Protein AF-A0A914RB05-F1 (afdb_monomer)

pLDDT: mean 75.02, std 16.03, range [30.95, 92.44]

Nearest PDB structures (foldseek):
  1g6z-assembly1_A  TM=5.229E-01  e=2.418E+00  Schizosaccharomyces pombe
  8xgr-assembly1_R  TM=2.841E-01  e=7.843E+00  Homo sapiens

Mean predicted aligned error: 9.57 Å

Structure (mmCIF, N/CA/C/O backbone):
data_AF-A0A914RB05-F1
#
_entry.id   AF-A0A914RB05-F1
#
loop_
_atom_site.group_PDB
_atom_site.id
_atom_site.type_symbol
_atom_site.label_atom_id
_atom_site.label_alt_id
_atom_site.label_comp_id
_atom_site.label_asym_id
_atom_site.label_entity_id
_atom_site.label_seq_id
_atom_site.pdbx_PDB_ins_code
_atom_site.Cartn_x
_atom_site.Cartn_y
_atom_site.Cartn_z
_atom_site.occupancy
_atom_site.B_iso_or_equiv
_atom_site.auth_seq_id
_atom_site.auth_comp_id
_atom_site.auth_asym_id
_atom_site.auth_atom_id
_atom_site.pdbx_PDB_model_num
ATOM 1 N N . MET A 1 1 ? -14.930 -22.757 -7.445 1.00 30.95 1 MET A N 1
ATOM 2 C CA . MET A 1 1 ? -14.696 -21.641 -8.385 1.00 30.95 1 MET A CA 1
ATOM 3 C C . MET A 1 1 ? -13.894 -20.580 -7.646 1.00 30.95 1 MET A C 1
ATOM 5 O O . MET A 1 1 ? -14.434 -19.940 -6.755 1.00 30.95 1 MET A O 1
ATOM 9 N N . VAL A 1 2 ? -12.588 -20.475 -7.909 1.00 33.81 2 VAL A N 1
ATOM 10 C CA . VAL A 1 2 ? -11.756 -19.402 -7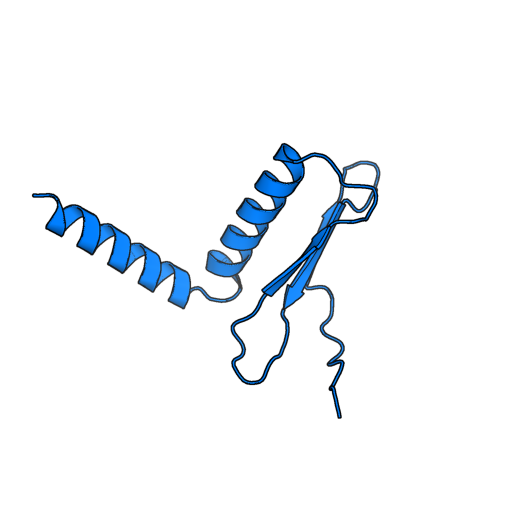.337 1.00 33.81 2 VAL A CA 1
ATOM 11 C C . VAL A 1 2 ? -12.123 -18.141 -8.109 1.00 33.81 2 VAL A C 1
ATOM 13 O O . VAL A 1 2 ? -11.621 -17.914 -9.204 1.00 33.81 2 VAL A O 1
ATOM 16 N N . GLY A 1 3 ? -13.109 -17.404 -7.597 1.00 31.19 3 GLY A N 1
ATOM 17 C CA . GLY A 1 3 ? -13.579 -16.166 -8.200 1.00 31.19 3 GLY A CA 1
ATOM 18 C C . GLY A 1 3 ? -12.449 -15.148 -8.215 1.00 31.19 3 GLY A C 1
ATOM 19 O O . GLY A 1 3 ? -12.140 -14.540 -7.191 1.00 31.19 3 GLY A O 1
ATOM 20 N N . LEU A 1 4 ? -11.826 -14.970 -9.377 1.00 37.62 4 LEU A N 1
ATOM 21 C CA . LEU A 1 4 ? -11.092 -13.759 -9.694 1.00 37.62 4 LEU A CA 1
ATOM 22 C C . LEU A 1 4 ? -12.162 -12.675 -9.894 1.00 37.62 4 LEU A C 1
ATOM 24 O O . LEU A 1 4 ? -12.603 -12.421 -11.007 1.00 37.62 4 LEU A O 1
ATOM 28 N N . LEU A 1 5 ? -12.673 -12.127 -8.788 1.00 40.28 5 LEU A N 1
ATOM 29 C CA . LEU A 1 5 ? -13.431 -10.884 -8.835 1.00 40.28 5 LEU A CA 1
ATOM 30 C C . LEU A 1 5 ? -12.456 -9.833 -9.344 1.00 40.28 5 LEU A C 1
ATOM 32 O O . LEU A 1 5 ? -11.418 -9.601 -8.718 1.00 40.28 5 LEU A O 1
ATOM 36 N N . ASP A 1 6 ? -12.776 -9.286 -10.508 1.00 41.56 6 ASP A N 1
ATOM 37 C CA . ASP A 1 6 ? -12.072 -8.209 -11.184 1.00 41.56 6 ASP A CA 1
ATOM 38 C C . ASP A 1 6 ? -12.084 -6.979 -10.264 1.00 41.56 6 ASP A C 1
ATOM 40 O O . ASP A 1 6 ? -12.974 -6.137 -10.293 1.00 41.56 6 ASP A O 1
ATOM 44 N N . CYS A 1 7 ? -11.169 -6.960 -9.296 1.00 49.97 7 CYS A N 1
ATOM 45 C CA . CYS A 1 7 ? -11.045 -5.863 -8.355 1.00 49.97 7 CYS A CA 1
ATOM 46 C C . CYS A 1 7 ? -10.206 -4.806 -9.056 1.00 49.97 7 CYS A C 1
ATOM 48 O O . CYS A 1 7 ? -8.973 -4.920 -9.119 1.00 49.97 7 CYS A O 1
ATOM 50 N N . GLU A 1 8 ? -10.900 -3.820 -9.624 1.00 54.31 8 GLU A N 1
ATOM 51 C CA . GLU A 1 8 ? -10.291 -2.671 -10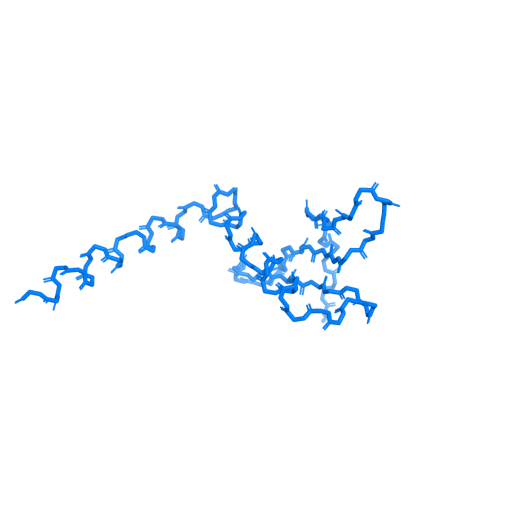.274 1.00 54.31 8 GLU A CA 1
ATOM 52 C C . GLU A 1 8 ? -9.230 -2.051 -9.358 1.00 54.31 8 GLU A C 1
ATOM 54 O O . GLU A 1 8 ? -9.354 -1.968 -8.132 1.00 54.31 8 GLU A O 1
ATOM 59 N N . CYS A 1 9 ? -8.107 -1.694 -9.965 1.00 57.12 9 CYS A N 1
ATOM 60 C CA . CYS A 1 9 ? -6.973 -1.133 -9.261 1.00 57.12 9 CYS A CA 1
ATOM 61 C C . CYS A 1 9 ? -7.334 0.246 -8.699 1.00 57.12 9 CYS A C 1
ATOM 63 O O . CYS A 1 9 ? -7.472 1.189 -9.471 1.00 57.12 9 CYS A O 1
ATOM 65 N N . VAL A 1 10 ? -7.432 0.373 -7.373 1.00 68.44 10 VAL A N 1
ATOM 66 C CA . VAL A 1 10 ? -7.928 1.609 -6.743 1.00 68.44 10 VAL A CA 1
ATOM 67 C C . VAL A 1 10 ? -6.837 2.680 -6.687 1.00 68.44 10 VAL A C 1
ATOM 69 O O . VAL A 1 10 ? -7.119 3.851 -6.910 1.00 68.44 10 VAL A O 1
ATOM 72 N N . TYR A 1 11 ? -5.568 2.292 -6.488 1.00 77.81 11 TYR A N 1
ATOM 73 C CA . TYR A 1 11 ? -4.450 3.244 -6.456 1.00 77.81 11 TYR A CA 1
ATOM 74 C C . TYR A 1 11 ? -3.189 2.703 -7.125 1.00 77.81 11 TYR A C 1
ATOM 76 O O . TYR A 1 11 ? -2.843 1.525 -6.997 1.00 77.81 11 TYR A O 1
ATOM 84 N N . TRP A 1 12 ? -2.468 3.601 -7.798 1.00 85.62 12 TRP A N 1
ATOM 85 C CA . TRP A 1 12 ? -1.213 3.321 -8.489 1.00 85.62 12 TRP A CA 1
ATOM 86 C C . TRP A 1 12 ? -0.100 4.157 -7.871 1.00 85.62 12 TRP A C 1
ATOM 88 O O . TRP A 1 12 ? -0.189 5.383 -7.819 1.00 85.62 12 TRP A O 1
ATOM 98 N N . PHE A 1 13 ? 0.985 3.505 -7.469 1.00 87.56 13 PHE A N 1
ATOM 99 C CA . PHE A 1 13 ? 2.220 4.202 -7.145 1.00 87.56 13 PHE A CA 1
ATOM 100 C C . PHE A 1 13 ? 2.996 4.428 -8.432 1.00 87.56 13 PHE A C 1
ATOM 102 O O . PHE A 1 13 ? 3.410 3.475 -9.102 1.00 87.56 13 PHE A O 1
ATOM 109 N N . ARG A 1 14 ? 3.191 5.696 -8.779 1.00 90.06 14 ARG A N 1
ATOM 110 C CA . ARG A 1 14 ? 3.839 6.103 -10.021 1.00 90.06 14 ARG A CA 1
ATOM 111 C C . ARG A 1 14 ? 4.909 7.143 -9.738 1.00 90.06 14 ARG A C 1
ATOM 113 O O . ARG A 1 14 ? 4.692 8.059 -8.949 1.00 90.06 14 ARG A O 1
ATOM 120 N N . ARG A 1 15 ? 6.050 7.016 -10.406 1.00 87.12 15 ARG A N 1
ATOM 121 C CA . ARG A 1 15 ? 7.054 8.081 -10.468 1.00 87.12 15 ARG A CA 1
ATOM 122 C C . ARG A 1 15 ? 6.603 9.198 -11.425 1.00 87.12 15 ARG A C 1
ATOM 124 O O . ARG A 1 15 ? 5.757 8.957 -12.292 1.00 87.12 15 ARG A O 1
ATOM 131 N N . PRO A 1 16 ? 7.185 10.407 -11.322 1.00 89.38 16 PRO A N 1
ATOM 132 C CA . PRO A 1 16 ? 6.899 11.507 -12.250 1.00 89.38 16 PRO A CA 1
ATOM 133 C C . PRO A 1 16 ? 7.168 11.156 -13.722 1.00 89.38 16 PRO A C 1
ATOM 135 O O . PRO A 1 16 ? 6.430 11.580 -14.608 1.00 89.38 16 PRO A O 1
ATOM 138 N N . ASP A 1 17 ? 8.170 10.308 -13.971 1.00 91.44 17 ASP A N 1
ATOM 139 C CA . ASP A 1 17 ? 8.556 9.775 -15.290 1.00 91.44 17 ASP A CA 1
ATOM 140 C C . ASP A 1 17 ? 7.560 8.761 -15.875 1.00 91.44 17 ASP A C 1
ATOM 142 O O . ASP A 1 17 ? 7.812 8.174 -16.923 1.00 91.44 17 ASP A O 1
ATOM 146 N N . ARG A 1 18 ? 6.429 8.558 -15.197 1.00 86.69 18 ARG A N 1
ATOM 147 C CA . ARG A 1 18 ? 5.351 7.636 -15.534 1.00 86.69 18 ARG A CA 1
ATOM 148 C C . ARG A 1 18 ? 5.596 6.160 -15.224 1.00 86.69 18 ARG A C 1
ATOM 150 O O . ARG A 1 18 ? 4.661 5.377 -15.426 1.00 86.69 18 ARG A O 1
ATOM 157 N N . THR A 1 19 ? 6.746 5.796 -14.666 1.00 88.56 19 THR A N 1
ATOM 158 C CA . THR A 1 19 ? 7.065 4.424 -14.260 1.00 88.56 19 THR A CA 1
ATOM 159 C C . THR A 1 19 ? 6.163 3.968 -13.115 1.00 88.56 19 THR A C 1
ATOM 161 O O . THR A 1 19 ? 6.018 4.655 -12.102 1.00 88.56 19 THR A O 1
ATOM 164 N N . ILE A 1 20 ? 5.561 2.787 -13.262 1.00 89.06 20 ILE A N 1
ATOM 165 C CA . ILE A 1 20 ? 4.708 2.178 -12.237 1.00 89.06 20 ILE A CA 1
ATOM 166 C C . ILE A 1 20 ? 5.588 1.403 -11.255 1.00 89.06 20 ILE A C 1
ATOM 168 O O . ILE A 1 20 ? 6.352 0.520 -11.645 1.00 89.06 20 ILE A O 1
ATOM 172 N N . LEU A 1 21 ? 5.460 1.725 -9.973 1.00 88.81 21 LEU A N 1
ATOM 173 C CA . LEU A 1 21 ? 6.200 1.091 -8.878 1.00 88.81 21 LEU A CA 1
ATOM 174 C C . LEU A 1 21 ? 5.407 -0.035 -8.219 1.00 88.81 21 LEU A C 1
ATOM 176 O O . LEU A 1 21 ? 5.960 -0.963 -7.630 1.00 88.81 21 LEU A O 1
ATOM 180 N N . GLY A 1 22 ? 4.088 0.052 -8.304 1.00 87.31 22 GLY A N 1
ATOM 181 C CA . GLY A 1 22 ? 3.185 -0.909 -7.712 1.00 87.31 22 GLY A CA 1
ATOM 182 C C . GLY A 1 22 ? 1.772 -0.371 -7.666 1.00 87.31 22 GLY A C 1
ATOM 183 O O . GLY A 1 22 ? 1.494 0.749 -8.099 1.00 87.31 22 GLY A O 1
ATOM 184 N N . TYR A 1 23 ? 0.877 -1.183 -7.135 1.00 85.31 23 TYR A N 1
ATOM 185 C CA . TYR A 1 23 ? -0.528 -0.845 -7.062 1.00 85.31 23 TYR A CA 1
ATOM 186 C C . TYR A 1 23 ? -1.212 -1.473 -5.853 1.00 85.31 23 TYR A C 1
ATOM 188 O O . TYR A 1 23 ? -0.759 -2.491 -5.317 1.00 85.31 23 TYR A O 1
ATOM 196 N N . ILE A 1 24 ? -2.331 -0.873 -5.462 1.00 78.94 24 ILE A N 1
ATOM 197 C CA . ILE A 1 24 ? -3.188 -1.319 -4.368 1.00 78.94 24 ILE A CA 1
ATOM 198 C C . ILE A 1 24 ? -4.481 -1.869 -4.958 1.00 78.94 24 ILE A C 1
ATOM 200 O O . ILE A 1 24 ? -5.126 -1.220 -5.785 1.00 78.94 24 ILE A O 1
ATOM 204 N N . ARG A 1 25 ? -4.867 -3.068 -4.521 1.00 75.69 25 ARG A N 1
ATOM 205 C CA . ARG A 1 25 ? -6.148 -3.684 -4.870 1.00 75.69 25 ARG A CA 1
ATOM 206 C C . ARG A 1 25 ? -6.862 -4.142 -3.603 1.00 75.69 25 ARG A C 1
ATOM 208 O O . ARG A 1 25 ? -6.265 -4.901 -2.833 1.00 75.69 25 ARG A O 1
ATOM 215 N N . PRO A 1 26 ? -8.121 -3.747 -3.378 1.00 64.38 26 PRO A N 1
ATOM 216 C CA . PRO A 1 26 ? -8.950 -4.419 -2.397 1.00 64.38 26 PRO A CA 1
ATOM 217 C C . PRO A 1 26 ? -9.171 -5.846 -2.895 1.00 64.38 26 PRO A C 1
ATOM 219 O O . PRO A 1 26 ? -9.457 -6.069 -4.069 1.00 64.38 26 PRO A O 1
ATOM 222 N N . LYS A 1 27 ? -8.991 -6.835 -2.027 1.00 61.56 27 LYS A N 1
ATOM 223 C CA . LYS A 1 27 ? -9.379 -8.204 -2.341 1.00 61.56 27 LYS A CA 1
ATOM 224 C C . LYS A 1 27 ? -10.751 -8.411 -1.723 1.00 61.56 27 LYS A C 1
ATOM 226 O O . LYS A 1 27 ? -10.864 -8.512 -0.503 1.00 61.56 27 LYS A O 1
ATOM 231 N N . LEU A 1 28 ? -11.779 -8.500 -2.564 1.00 50.59 28 LEU A N 1
ATOM 232 C CA . LEU A 1 28 ? -13.112 -8.957 -2.169 1.00 50.59 28 LEU A CA 1
ATOM 233 C C . LEU A 1 28 ? -13.049 -10.457 -1.836 1.00 50.59 28 LEU A C 1
ATOM 235 O O . LEU A 1 28 ? -13.485 -11.313 -2.600 1.00 50.59 28 LEU A O 1
ATOM 239 N N . VAL A 1 29 ? -12.420 -10.804 -0.715 1.00 49.94 29 VAL A N 1
ATOM 240 C CA . VAL A 1 29 ? -12.627 -12.105 -0.069 1.00 49.94 29 VAL A CA 1
ATOM 241 C C . VAL A 1 29 ? -13.887 -11.996 0.784 1.00 49.94 29 VAL A C 1
ATOM 243 O O . VAL A 1 29 ? -14.238 -10.899 1.205 1.00 49.94 29 VAL A O 1
ATOM 246 N N . LEU A 1 30 ? -14.533 -13.124 1.078 1.00 43.97 30 LEU A N 1
ATOM 247 C CA . LEU A 1 30 ? -15.782 -13.261 1.851 1.00 43.97 30 LEU A CA 1
ATOM 248 C C . LEU A 1 30 ? -15.855 -12.486 3.194 1.00 43.97 30 LEU A C 1
ATOM 250 O O . LEU A 1 30 ? -16.930 -12.412 3.776 1.00 43.97 30 LEU A O 1
ATOM 254 N N . SER A 1 31 ? -14.756 -1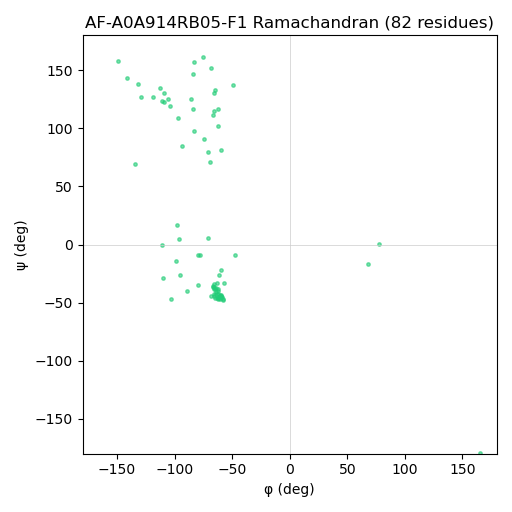1.894 3.682 1.00 54.78 31 SER A N 1
ATOM 255 C CA . SER A 1 31 ? -14.690 -11.049 4.886 1.00 54.78 31 SER A CA 1
ATOM 256 C C . SER A 1 31 ? -14.421 -9.553 4.635 1.00 54.78 31 SER A C 1
ATOM 258 O O . SER A 1 31 ? -14.322 -8.797 5.598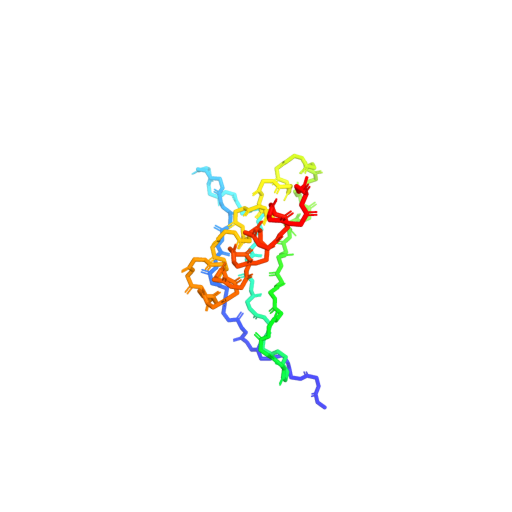 1.00 54.78 31 SER A O 1
ATOM 260 N N . GLY A 1 32 ? -14.257 -9.105 3.384 1.00 55.03 32 GLY A N 1
ATOM 261 C CA .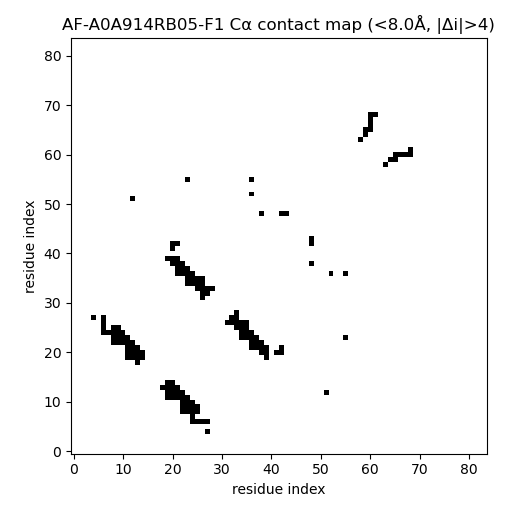 GLY A 1 32 ? -14.117 -7.695 2.977 1.00 55.03 32 GLY A CA 1
ATOM 262 C C . GLY A 1 32 ? -12.833 -6.965 3.406 1.00 55.03 32 GLY A C 1
ATOM 263 O O . GLY A 1 32 ? -12.484 -5.949 2.823 1.00 55.03 32 GLY A O 1
ATOM 264 N N . ARG A 1 33 ? -12.071 -7.470 4.380 1.00 65.06 33 ARG A N 1
ATOM 265 C CA . ARG A 1 33 ? -11.023 -6.692 5.078 1.00 65.06 33 ARG A CA 1
ATOM 266 C C . ARG A 1 33 ? -9.593 -6.903 4.574 1.00 65.06 33 ARG A C 1
ATOM 268 O O . ARG A 1 33 ? -8.640 -6.597 5.284 1.00 65.06 33 ARG A O 1
ATOM 275 N N . THR A 1 34 ? -9.399 -7.463 3.382 1.00 69.25 34 THR A N 1
ATOM 276 C CA . THR A 1 34 ? -8.051 -7.731 2.854 1.00 69.25 34 THR A CA 1
ATOM 277 C C . THR A 1 34 ? -7.679 -6.740 1.763 1.00 69.25 34 THR A C 1
ATOM 279 O O . THR A 1 34 ? -8.362 -6.638 0.747 1.00 69.25 34 THR A O 1
ATOM 282 N N . VAL A 1 35 ? -6.540 -6.069 1.930 1.00 70.56 35 VAL A N 1
ATOM 283 C CA . VAL A 1 35 ? -5.938 -5.225 0.894 1.00 70.56 35 VAL A CA 1
ATOM 284 C C . VAL A 1 35 ? -4.634 -5.851 0.424 1.00 70.56 35 VAL A C 1
ATOM 286 O O . VAL A 1 35 ? -3.826 -6.317 1.224 1.00 70.56 35 VAL A O 1
ATOM 289 N N . VAL A 1 36 ? -4.442 -5.886 -0.891 1.00 76.56 36 VAL A N 1
ATOM 290 C CA . VAL A 1 36 ? -3.247 -6.427 -1.535 1.00 76.56 36 VAL A CA 1
ATOM 291 C C . VAL A 1 36 ? -2.446 -5.277 -2.121 1.00 76.56 36 VAL A C 1
ATOM 293 O O . VAL A 1 36 ? -2.931 -4.534 -2.973 1.00 76.56 36 VAL A O 1
ATOM 296 N N . ILE A 1 37 ? -1.191 -5.175 -1.697 1.00 80.31 37 ILE A N 1
ATOM 297 C CA . ILE A 1 37 ? -0.208 -4.262 -2.275 1.00 80.31 37 ILE A CA 1
ATOM 298 C C . ILE A 1 37 ? 0.721 -5.104 -3.140 1.00 80.31 37 ILE A C 1
ATOM 300 O O . ILE A 1 37 ? 1.374 -6.022 -2.640 1.00 80.31 37 ILE A O 1
ATOM 304 N N . LYS A 1 38 ? 0.781 -4.812 -4.439 1.00 83.31 38 LYS A N 1
ATOM 305 C CA . LYS A 1 38 ? 1.712 -5.484 -5.349 1.00 83.31 38 LYS A CA 1
ATOM 306 C C . LYS A 1 38 ? 2.779 -4.509 -5.813 1.00 83.31 38 LYS A C 1
ATOM 308 O O . LYS A 1 38 ? 2.467 -3.488 -6.417 1.00 83.31 38 LYS A O 1
ATOM 313 N N . PHE A 1 39 ? 4.032 -4.870 -5.579 1.00 85.19 39 PHE A N 1
ATOM 314 C CA . PHE A 1 39 ? 5.193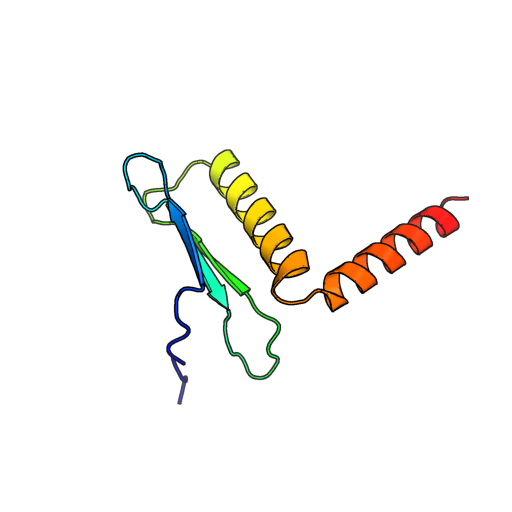 -4.179 -6.131 1.00 85.19 39 PHE A CA 1
ATOM 315 C C . PHE A 1 39 ? 5.484 -4.697 -7.541 1.00 85.19 39 PHE A C 1
ATOM 317 O O . PHE A 1 39 ? 5.254 -5.876 -7.835 1.00 85.19 39 PHE A O 1
ATOM 324 N N . THR A 1 40 ? 5.976 -3.835 -8.426 1.00 84.88 40 THR A N 1
ATOM 325 C CA . THR A 1 40 ? 6.507 -4.297 -9.713 1.00 84.88 40 THR A CA 1
ATOM 326 C C . THR A 1 40 ? 7.796 -5.088 -9.491 1.00 84.88 40 THR A C 1
ATOM 328 O O . THR A 1 40 ? 8.506 -4.877 -8.513 1.00 84.88 40 THR A O 1
ATOM 331 N N . ALA A 1 41 ? 8.109 -6.032 -10.385 1.00 79.56 41 ALA A N 1
ATOM 332 C CA . ALA A 1 41 ? 9.301 -6.877 -10.240 1.00 79.56 41 ALA A CA 1
ATOM 333 C C . ALA A 1 41 ? 10.610 -6.067 -10.257 1.00 79.56 41 ALA A C 1
ATOM 335 O O . ALA A 1 41 ? 11.607 -6.470 -9.670 1.00 79.56 41 ALA A O 1
ATOM 336 N N . THR A 1 42 ? 10.584 -4.903 -10.905 1.00 81.31 42 THR A N 1
ATOM 337 C CA . THR A 1 42 ? 11.696 -3.953 -10.972 1.00 81.31 42 THR A CA 1
ATOM 338 C C . THR A 1 42 ? 11.851 -3.117 -9.701 1.00 81.31 42 THR A C 1
ATOM 340 O O . THR A 1 42 ? 12.846 -2.412 -9.558 1.00 81.31 42 THR A O 1
ATOM 343 N N . GLN A 1 43 ? 10.898 -3.193 -8.769 1.00 82.75 43 GLN A N 1
ATOM 344 C CA . GLN A 1 43 ? 10.906 -2.421 -7.537 1.00 82.75 43 GLN A CA 1
ATOM 345 C C . GLN A 1 43 ? 11.544 -3.207 -6.386 1.00 82.75 43 GLN A C 1
ATOM 347 O O . GLN A 1 43 ? 10.865 -3.854 -5.586 1.00 82.75 43 GLN A O 1
ATOM 352 N N . THR A 1 44 ? 12.871 -3.138 -6.298 1.00 84.81 44 THR A N 1
ATOM 353 C CA . THR A 1 44 ? 13.682 -3.880 -5.316 1.00 84.81 44 THR A CA 1
ATOM 354 C C . THR A 1 44 ? 14.090 -3.056 -4.094 1.00 84.81 44 THR A C 1
ATOM 356 O O . THR A 1 44 ? 14.496 -3.631 -3.086 1.00 84.81 44 THR A O 1
ATOM 359 N N . ASP A 1 45 ? 13.943 -1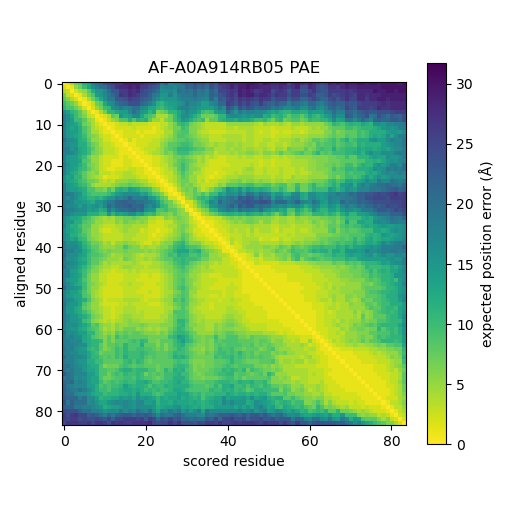.731 -4.150 1.00 89.75 45 ASP A N 1
ATOM 360 C CA . ASP A 1 45 ? 14.309 -0.817 -3.066 1.00 89.75 45 ASP A CA 1
ATOM 361 C C . ASP A 1 45 ? 13.432 -1.036 -1.820 1.00 89.75 45 ASP A C 1
ATOM 363 O O . ASP A 1 45 ? 12.219 -0.801 -1.829 1.00 89.75 45 ASP A O 1
ATOM 367 N N . ALA A 1 46 ? 14.060 -1.481 -0.731 1.00 90.25 46 ALA A N 1
ATOM 368 C CA . ALA A 1 46 ? 13.392 -1.777 0.529 1.00 90.25 46 ALA A CA 1
ATOM 369 C C . ALA A 1 46 ? 12.788 -0.532 1.201 1.00 90.25 46 ALA A C 1
ATOM 371 O O . ALA A 1 46 ? 11.685 -0.621 1.745 1.00 90.25 46 ALA A O 1
ATOM 372 N N . GLN A 1 47 ? 13.460 0.622 1.142 1.00 91.31 47 GLN A N 1
ATOM 373 C CA . GLN A 1 47 ? 12.949 1.862 1.734 1.00 91.31 47 GLN A CA 1
ATOM 374 C C . GLN A 1 47 ? 11.724 2.346 0.971 1.00 91.31 47 GLN A C 1
ATOM 376 O O . GLN A 1 47 ? 10.697 2.674 1.567 1.00 91.31 47 GLN A O 1
ATOM 381 N N . LEU A 1 48 ? 11.795 2.318 -0.357 1.00 88.88 48 LEU A N 1
ATOM 382 C CA . LEU A 1 48 ? 10.679 2.739 -1.191 1.00 88.88 48 LEU A CA 1
ATOM 383 C C . LEU A 1 48 ? 9.479 1.792 -1.046 1.00 88.88 48 LEU A C 1
ATOM 385 O O . LEU A 1 48 ? 8.337 2.248 -0.983 1.00 88.88 48 LEU A O 1
ATOM 389 N N . ARG A 1 49 ? 9.716 0.482 -0.902 1.00 89.00 49 ARG A N 1
ATOM 390 C CA . ARG A 1 49 ? 8.658 -0.486 -0.568 1.00 89.00 49 ARG A CA 1
ATOM 391 C C . ARG A 1 49 ? 8.028 -0.204 0.795 1.00 89.00 49 ARG A C 1
ATOM 393 O O . ARG A 1 49 ? 6.804 -0.256 0.899 1.00 89.00 49 ARG A O 1
ATOM 400 N N . ALA A 1 50 ? 8.822 0.117 1.816 1.00 90.06 50 ALA A N 1
ATOM 401 C CA . ALA A 1 50 ? 8.311 0.488 3.136 1.00 90.06 50 ALA A CA 1
ATOM 402 C C . ALA A 1 50 ? 7.450 1.759 3.078 1.00 90.06 50 ALA A C 1
ATOM 404 O O . ALA A 1 50 ? 6.337 1.768 3.605 1.00 90.06 50 ALA A O 1
ATOM 405 N N . ALA A 1 51 ? 7.905 2.788 2.358 1.00 89.94 51 ALA A N 1
ATOM 406 C CA . ALA A 1 51 ? 7.146 4.019 2.151 1.00 89.94 51 ALA A CA 1
ATOM 407 C C . ALA A 1 51 ? 5.805 3.757 1.443 1.00 89.94 51 ALA A C 1
ATOM 409 O O . ALA A 1 51 ? 4.766 4.251 1.875 1.00 89.94 51 ALA A O 1
ATOM 410 N N . MET A 1 52 ? 5.803 2.921 0.400 1.00 88.44 52 MET A N 1
ATOM 411 C CA . MET A 1 52 ? 4.579 2.515 -0.299 1.00 88.44 52 MET A CA 1
ATOM 412 C C . MET A 1 52 ? 3.611 1.744 0.612 1.00 88.44 52 MET A C 1
ATOM 414 O O . MET A 1 52 ? 2.404 1.957 0.526 1.00 88.44 52 MET A O 1
ATOM 418 N N . MET A 1 53 ? 4.111 0.877 1.501 1.00 87.44 53 MET A N 1
ATOM 419 C CA . MET A 1 53 ? 3.266 0.189 2.489 1.00 87.44 53 MET A CA 1
ATOM 420 C C . MET A 1 53 ? 2.656 1.164 3.496 1.00 87.44 53 MET A C 1
ATOM 422 O O . MET A 1 53 ? 1.460 1.079 3.764 1.00 87.44 53 MET A O 1
ATOM 426 N N . GLY A 1 54 ? 3.449 2.106 4.012 1.00 88.75 54 GLY A N 1
ATOM 427 C CA . GLY A 1 54 ? 2.959 3.143 4.921 1.00 88.75 54 GLY A CA 1
ATOM 428 C C . GLY A 1 54 ? 1.883 4.013 4.271 1.00 88.75 54 GLY A C 1
ATOM 429 O O . GLY A 1 54 ? 0.809 4.192 4.837 1.00 88.75 54 GLY A O 1
ATOM 430 N N . ALA A 1 55 ? 2.122 4.478 3.043 1.00 87.31 55 ALA A N 1
ATOM 431 C CA . ALA A 1 55 ? 1.143 5.250 2.282 1.00 87.31 55 ALA A CA 1
ATOM 432 C C . ALA A 1 55 ? -0.147 4.456 2.025 1.00 87.31 55 ALA A C 1
ATOM 434 O O . ALA A 1 55 ? -1.240 4.976 2.231 1.00 87.31 55 ALA A O 1
ATOM 435 N N . ALA A 1 56 ? -0.034 3.184 1.630 1.00 82.88 56 ALA A N 1
ATOM 436 C CA . ALA A 1 56 ? -1.192 2.318 1.433 1.00 82.88 56 ALA A CA 1
ATOM 437 C C . ALA A 1 56 ? -2.008 2.151 2.721 1.00 82.88 56 ALA A C 1
ATOM 439 O O . ALA A 1 56 ? -3.230 2.261 2.683 1.00 82.88 56 ALA A O 1
ATOM 440 N N . LEU A 1 57 ? -1.346 1.930 3.860 1.00 82.06 57 LEU A N 1
ATOM 441 C CA . LEU A 1 57 ? -2.010 1.823 5.157 1.00 82.06 57 LEU A CA 1
ATOM 442 C C . LEU A 1 57 ? -2.770 3.108 5.508 1.00 82.06 57 LEU A C 1
ATOM 444 O O . LEU A 1 57 ? -3.928 3.033 5.910 1.00 82.06 57 LEU A O 1
ATOM 448 N N . LEU A 1 58 ? -2.149 4.275 5.314 1.00 83.56 58 LEU A N 1
ATOM 449 C CA . LEU A 1 58 ? -2.793 5.565 5.571 1.00 83.56 58 LEU A CA 1
ATOM 450 C C . LEU A 1 58 ? -4.030 5.766 4.691 1.00 83.56 58 LEU A C 1
ATOM 452 O O . LEU A 1 58 ? -5.082 6.127 5.211 1.00 83.56 58 LEU A O 1
ATOM 456 N N . ILE A 1 59 ? -3.936 5.469 3.393 1.00 78.06 59 ILE A N 1
ATOM 457 C CA . ILE A 1 59 ? -5.075 5.550 2.465 1.00 78.06 59 ILE A CA 1
ATOM 458 C C . ILE A 1 59 ? -6.212 4.633 2.932 1.00 78.06 59 ILE A C 1
ATOM 460 O O . ILE A 1 59 ? -7.363 5.052 2.984 1.00 78.06 59 ILE A O 1
ATOM 464 N N . ILE A 1 60 ? -5.903 3.399 3.335 1.00 73.25 60 ILE A N 1
ATOM 465 C CA . ILE A 1 60 ? -6.919 2.450 3.810 1.00 73.25 60 ILE A CA 1
ATOM 466 C C . ILE A 1 60 ? -7.608 2.970 5.074 1.00 73.25 60 ILE A C 1
ATOM 468 O O . ILE A 1 60 ? -8.834 2.941 5.151 1.00 73.25 60 ILE A O 1
ATOM 472 N N . LEU A 1 61 ? -6.839 3.449 6.053 1.00 72.56 61 LEU A N 1
ATOM 473 C CA . LEU A 1 61 ? -7.376 3.953 7.319 1.00 72.56 61 LEU A CA 1
ATOM 474 C C . LEU A 1 61 ? -8.210 5.224 7.139 1.00 72.56 61 LEU A C 1
ATOM 476 O O . LEU A 1 61 ? -9.164 5.431 7.882 1.00 72.56 61 LEU A O 1
ATOM 480 N N . HIS A 1 62 ? -7.847 6.087 6.192 1.00 72.38 62 HIS A N 1
ATOM 481 C CA . HIS A 1 62 ? -8.531 7.362 5.995 1.00 72.38 62 HIS A CA 1
ATOM 482 C C . HIS A 1 62 ? -9.708 7.284 5.023 1.00 72.38 62 HIS A C 1
ATOM 484 O O . HIS A 1 62 ? -10.731 7.914 5.281 1.00 72.38 62 HIS A O 1
ATOM 490 N N . GLU A 1 63 ? -9.576 6.542 3.925 1.00 68.25 63 GLU A N 1
ATOM 491 C CA . GLU A 1 63 ? -10.522 6.614 2.805 1.00 68.25 63 GLU A CA 1
ATOM 492 C C . GLU A 1 63 ? -11.388 5.360 2.662 1.00 68.25 63 GLU A C 1
ATOM 494 O O . GLU A 1 63 ? -12.520 5.459 2.198 1.00 68.25 63 GLU A O 1
ATOM 499 N N . VAL A 1 64 ? -10.891 4.186 3.071 1.00 66.19 64 VAL A N 1
ATOM 500 C CA . VAL A 1 64 ? -11.577 2.906 2.813 1.00 66.19 64 VAL A CA 1
ATOM 501 C C . VAL A 1 64 ? -12.299 2.379 4.054 1.00 66.19 64 VAL A C 1
ATOM 503 O O . VAL A 1 64 ? -13.460 1.994 3.962 1.00 66.19 64 VAL A O 1
ATOM 506 N N . TYR A 1 65 ? -11.629 2.376 5.210 1.00 68.69 65 TYR A N 1
ATOM 507 C CA . TYR A 1 65 ? -12.145 1.830 6.471 1.00 68.69 65 TYR A CA 1
ATOM 508 C C . TYR A 1 65 ? -11.892 2.786 7.648 1.00 68.69 65 TYR A C 1
ATOM 510 O O . TYR A 1 65 ? -11.076 2.493 8.534 1.00 68.69 65 TYR A O 1
ATOM 518 N N . PRO A 1 66 ? -12.576 3.944 7.690 1.00 69.75 66 PRO A N 1
ATOM 519 C CA . PRO A 1 66 ? -12.407 4.936 8.753 1.00 69.75 66 PRO A CA 1
ATOM 520 C C . PRO A 1 66 ? -12.735 4.394 10.151 1.00 69.75 66 PRO A C 1
ATOM 522 O O . PRO A 1 66 ? -12.271 4.936 11.154 1.00 69.75 66 PRO A O 1
ATOM 525 N N . GLU A 1 67 ? -13.517 3.325 10.258 1.00 75.88 67 GLU A N 1
ATOM 526 C CA . GLU A 1 67 ? -13.783 2.626 11.512 1.00 75.88 67 GLU A CA 1
ATOM 527 C C . GLU A 1 67 ? -12.536 1.941 12.087 1.00 75.88 67 GLU A C 1
ATOM 529 O O . GLU A 1 67 ? -12.337 1.979 13.301 1.00 75.88 67 GLU A O 1
ATOM 534 N N . ILE A 1 68 ? -11.648 1.397 11.243 1.00 74.06 68 ILE A N 1
ATOM 535 C CA . ILE A 1 68 ? -10.387 0.790 11.699 1.00 74.06 68 ILE A CA 1
ATOM 536 C C . ILE A 1 68 ? -9.482 1.872 12.293 1.00 74.06 68 ILE A C 1
ATOM 538 O O . ILE A 1 68 ? -8.850 1.643 13.323 1.00 74.06 68 ILE A O 1
ATOM 542 N N . LYS A 1 69 ? -9.466 3.074 11.700 1.00 74.75 69 LYS A N 1
ATOM 543 C CA . LYS A 1 69 ? -8.745 4.229 12.253 1.00 74.75 69 LYS A CA 1
ATOM 544 C C . LYS A 1 69 ? -9.227 4.574 13.659 1.00 74.75 69 LYS A C 1
ATOM 546 O O . LYS A 1 69 ? -8.406 4.708 14.557 1.00 74.75 69 LYS A O 1
ATOM 551 N N . ARG A 1 70 ? -10.545 4.654 13.864 1.00 81.44 70 ARG A N 1
ATOM 552 C CA . ARG A 1 70 ? -11.124 4.948 15.187 1.00 81.44 70 ARG A CA 1
ATOM 553 C C . ARG A 1 70 ? -10.783 3.870 16.214 1.00 81.44 70 ARG A C 1
ATOM 555 O O . ARG A 1 70 ? -10.477 4.194 17.354 1.00 81.44 70 ARG A O 1
ATOM 562 N N . MET A 1 71 ? -10.810 2.596 15.816 1.00 81.06 71 MET A N 1
ATOM 563 C CA . MET A 1 71 ? -10.397 1.492 16.692 1.00 81.06 71 MET A 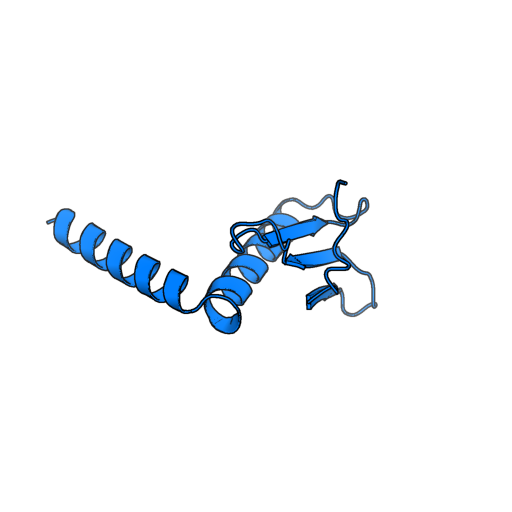CA 1
ATOM 564 C C . MET A 1 71 ? -8.912 1.578 17.062 1.00 81.06 71 MET A C 1
ATOM 566 O O . MET A 1 71 ? -8.557 1.347 18.215 1.00 81.06 71 MET A O 1
ATOM 570 N N . LEU A 1 72 ? -8.051 1.931 16.104 1.00 78.25 72 LEU A N 1
ATOM 571 C CA . LEU A 1 72 ? -6.626 2.136 16.351 1.00 78.25 72 LEU A CA 1
ATOM 572 C C . LEU A 1 72 ? -6.389 3.308 17.315 1.00 78.25 72 LEU A C 1
ATOM 574 O O . LEU A 1 72 ? -5.622 3.166 18.260 1.00 78.25 72 LEU A O 1
ATOM 578 N N . GLU A 1 73 ? -7.065 4.439 17.108 1.00 87.25 73 GLU A N 1
ATOM 579 C CA . GLU A 1 73 ? -7.000 5.603 18.003 1.00 87.25 73 GLU A CA 1
ATOM 580 C C . GLU A 1 73 ? -7.431 5.233 19.430 1.00 87.25 73 GLU A C 1
ATOM 582 O O . GLU A 1 73 ? -6.708 5.529 20.379 1.00 87.25 73 GLU A O 1
ATOM 587 N N . ALA A 1 74 ? -8.546 4.511 19.583 1.00 88.94 74 ALA A N 1
ATOM 588 C CA . ALA A 1 74 ? -9.017 4.034 20.884 1.00 88.94 74 ALA A CA 1
ATOM 589 C C . ALA A 1 74 ? -8.003 3.102 21.574 1.00 88.94 74 ALA A C 1
ATOM 591 O O . ALA A 1 74 ? -7.729 3.265 22.760 1.00 88.94 74 ALA A O 1
ATOM 592 N N . SER A 1 75 ? -7.396 2.174 20.826 1.00 85.12 75 SER A N 1
ATOM 593 C CA . SER A 1 75 ? -6.369 1.267 21.352 1.00 85.12 75 SER A CA 1
ATOM 594 C C . SER A 1 75 ? -5.092 2.002 21.780 1.00 85.12 75 SER A C 1
ATOM 596 O O . SER A 1 75 ? -4.482 1.635 22.783 1.00 85.12 75 SER A O 1
ATOM 598 N N . ILE A 1 76 ? -4.690 3.053 21.058 1.00 89.44 76 ILE A N 1
ATOM 599 C CA . ILE A 1 76 ? -3.538 3.887 21.431 1.00 89.44 76 ILE A CA 1
ATOM 600 C C . ILE A 1 76 ? -3.813 4.641 22.737 1.00 89.44 76 ILE A C 1
ATOM 602 O O . ILE A 1 76 ? -2.932 4.710 23.593 1.00 89.44 76 ILE A O 1
ATOM 606 N N . GLU A 1 77 ? -5.011 5.202 22.907 1.00 92.44 77 GLU A N 1
ATOM 607 C CA . GLU A 1 77 ? -5.393 5.883 24.151 1.00 92.44 77 GLU A CA 1
ATOM 608 C C . GLU A 1 77 ? -5.439 4.918 25.341 1.00 92.44 77 GLU A C 1
ATOM 610 O O . GLU A 1 77 ? -4.887 5.217 26.401 1.00 92.44 77 GLU A O 1
ATOM 615 N N . GLU A 1 78 ? -5.997 3.721 25.153 1.00 89.94 78 GLU A N 1
ATOM 616 C CA . GLU A 1 78 ? -5.987 2.662 26.168 1.00 89.94 78 GLU A CA 1
ATOM 617 C C . GLU A 1 78 ? -4.557 2.249 26.557 1.00 89.94 78 GLU A C 1
ATOM 619 O O . GLU A 1 78 ? -4.240 2.135 27.744 1.00 89.94 78 GLU A O 1
ATOM 624 N N . ALA A 1 79 ? -3.656 2.096 25.582 1.00 86.88 79 ALA A N 1
ATOM 625 C CA . ALA A 1 79 ? -2.255 1.766 25.839 1.00 86.88 79 ALA A CA 1
ATOM 626 C C . ALA A 1 79 ? -1.522 2.868 26.625 1.00 86.88 79 ALA A C 1
ATOM 628 O O . ALA A 1 79 ? -0.716 2.557 27.502 1.00 86.88 79 ALA A O 1
ATOM 629 N N . LYS A 1 80 ? -1.816 4.149 26.358 1.00 86.06 80 LYS A N 1
ATOM 630 C CA . LYS A 1 80 ? -1.265 5.276 27.133 1.00 86.06 80 LYS A CA 1
ATOM 631 C C . LYS A 1 80 ? -1.750 5.246 28.580 1.00 86.06 80 LYS A C 1
ATOM 633 O O . LYS A 1 80 ? -0.937 5.386 29.489 1.00 86.06 80 LYS A O 1
ATOM 638 N N . LEU A 1 81 ? -3.048 5.028 28.788 1.00 80.56 81 LEU A N 1
ATOM 639 C CA . LEU A 1 81 ? -3.660 4.942 30.119 1.00 80.56 81 LEU A CA 1
ATOM 640 C C . LEU A 1 81 ? -3.128 3.755 30.933 1.00 80.56 81 LEU A C 1
ATOM 642 O O . LEU A 1 81 ? -2.989 3.868 32.142 1.00 80.56 81 LEU A O 1
ATOM 646 N N . SER A 1 82 ? -2.791 2.649 30.266 1.00 75.94 82 SER A N 1
ATOM 647 C CA . SER A 1 82 ? -2.258 1.425 30.885 1.00 75.94 82 SER A CA 1
ATOM 648 C C . SER A 1 82 ? -0.761 1.493 31.220 1.00 75.94 82 SER A C 1
ATOM 650 O O . SER A 1 82 ? -0.223 0.569 31.825 1.00 75.94 82 SER A O 1
ATOM 652 N N . SER A 1 83 ? -0.067 2.543 30.770 1.00 63.19 83 SER A N 1
ATOM 653 C CA . SER A 1 83 ? 1.371 2.756 30.995 1.00 63.19 83 SER A CA 1
ATOM 654 C C . SER A 1 83 ? 1.687 3.667 32.193 1.00 63.19 83 SER A C 1
ATOM 656 O O . SER A 1 83 ? 2.856 3.981 32.426 1.00 63.19 83 SER A O 1
ATOM 658 N N . ILE A 1 84 ? 0.650 4.070 32.937 1.00 53.00 84 ILE A N 1
ATOM 659 C CA . ILE A 1 84 ? 0.687 4.825 34.201 1.00 53.00 84 ILE A CA 1
ATOM 660 C C . ILE A 1 84 ? 0.341 3.863 35.339 1.00 53.00 84 ILE A C 1
ATOM 662 O O . ILE A 1 84 ? 1.008 3.950 36.394 1.00 53.00 84 ILE A O 1
#

Sequence (84 aa):
MVGLLDCECVYWFRRPDRTILGYIRPKLVLSGRTVVIKFTATQTDAQLRAAMMGAALLIILHEVYPEIKRMLEASIEEAKLSSI

Organism: Parascaris equorum (NCBI:txid6256)

Foldseek 3Di:
DPD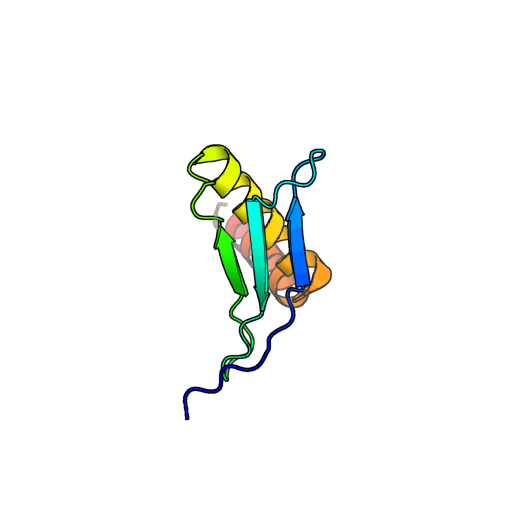PPVFPFPDFDADPVGDTQWTKGQDPDVVRPDIDIDGDPPNPDPVVVVVVVVVVVVCCCPPPCVVVVVVVVVVVVVVVVVVD

Secondary structure (DSSP, 8-state):
----------EEEE-TTS-EEEEEEEE--TTS-EEEEEE-TT---HHHHHHHHHHHHHHIIIII-HHHHHHHHHHHHHHHHTT-

Radius of gyration: 16.07 Å; Cα contacts (8 Å, |Δi|>4): 78; chains: 1; bounding box: 30×33×50 Å

Solvent-accessible surface area (backbone atoms only — not comparable to full-atom values): 5113 Å² total; per-residue (Å²): 130,89,77,79,68,87,52,67,74,78,44,74,44,61,48,96,89,66,49,70,47,28,37,36,26,61,41,88,48,103,76,66,81,44,74,45,76,46,66,33,92,86,55,74,56,65,68,60,50,50,50,52,50,52,53,51,50,50,49,38,32,68,74,74,38,51,65,59,39,53,51,51,52,52,52,52,52,50,52,58,65,72,73,111